Protein AF-A0A924NNA4-F1 (afdb_monomer_lite)

Radius of gyration: 19.51 Å; chains: 1; bounding box: 69×38×26 Å

Sequence (99 aa):
MVQLAARMMNPMTFHNTFPPTRDAALARLAAVRPTDYARSRNAIEGAVTQLSPYITHGFVNLPEVLANVSAKHQLDVQHKFVFELGWREFFRHVWEHRG

Secondary structure (DSSP, 8-state):
----------------SS--SHHHHHHHHHT--HHHHHHHTTSTTS-----HHHHHTTSS-HHHHHHHHHTTS---TT-HHHHHHHHHHHHHHHHHHH-

pLDDT: mean 88.74, std 17.21, range [40.09, 98.38]

Foldseek 3Di:
DDDPDDPDDPPPPPPCPQDLALVSLVVLLLVQDLVQCLVPVPPPPGRDSPNVVVCVVVSDHLVRSCVSVCVPDPDDCPRPVNVVSVVVVVVVVCVVVPD

Structure (mmCIF, N/CA/C/O backbone):
data_AF-A0A924NNA4-F1
#
_entry.id   AF-A0A924NNA4-F1
#
loop_
_atom_site.group_PDB
_atom_site.id
_atom_site.type_symbol
_atom_site.label_atom_id
_atom_site.label_alt_id
_atom_site.label_comp_id
_atom_site.label_asym_id
_atom_site.label_entity_id
_atom_site.label_seq_id
_atom_site.pdbx_PDB_ins_code
_atom_site.Cartn_x
_atom_site.Cartn_y
_atom_site.Cartn_z
_atom_site.occupancy
_atom_site.B_iso_or_equiv
_atom_site.auth_seq_id
_atom_site.auth_comp_id
_atom_site.auth_asym_id
_atom_site.auth_atom_id
_atom_site.pdbx_PDB_model_num
ATOM 1 N N . MET A 1 1 ? -55.658 22.815 5.826 1.00 40.97 1 MET A N 1
ATOM 2 C CA . MET A 1 1 ? -55.405 21.899 4.693 1.00 40.97 1 MET A CA 1
ATOM 3 C C . MET A 1 1 ? -53.956 22.085 4.277 1.00 40.97 1 MET A C 1
ATOM 5 O O . MET A 1 1 ? -53.596 23.158 3.817 1.00 40.97 1 MET A O 1
ATOM 9 N N . VAL A 1 2 ? -53.135 21.104 4.645 1.00 40.78 2 VAL A N 1
ATOM 10 C CA . VAL A 1 2 ? -51.662 21.102 4.735 1.00 40.78 2 VAL A CA 1
ATOM 11 C C . VAL A 1 2 ? -51.027 20.602 3.421 1.00 40.78 2 VAL A C 1
ATOM 13 O O . VAL A 1 2 ? -51.700 19.889 2.688 1.00 40.78 2 VAL A O 1
ATOM 16 N N . GLN A 1 3 ? -49.741 20.948 3.201 1.00 40.09 3 GLN A N 1
ATOM 17 C CA . GLN A 1 3 ? -48.801 20.562 2.113 1.00 40.09 3 GLN A CA 1
ATOM 18 C C . GLN A 1 3 ? -49.041 21.266 0.759 1.00 40.09 3 GLN A C 1
ATOM 20 O O . GLN A 1 3 ? -50.067 21.059 0.135 1.00 40.09 3 GLN A O 1
ATOM 25 N N . LEU A 1 4 ? -48.167 22.095 0.165 1.00 49.41 4 LEU A N 1
ATOM 26 C CA . LEU A 1 4 ? -46.706 22.288 0.233 1.00 49.41 4 LEU A CA 1
ATOM 27 C C . LEU A 1 4 ? -45.899 20.987 0.371 1.00 49.41 4 LEU A C 1
ATOM 29 O O . LEU A 1 4 ? -45.149 20.794 1.322 1.00 49.41 4 LEU A O 1
ATOM 33 N N . ALA A 1 5 ? -46.081 20.072 -0.581 1.00 41.91 5 ALA A N 1
ATOM 34 C CA . ALA A 1 5 ? -45.194 18.930 -0.755 1.00 41.91 5 ALA A CA 1
ATOM 35 C C . ALA A 1 5 ? -44.106 19.301 -1.764 1.00 41.91 5 ALA A C 1
ATOM 37 O O . ALA A 1 5 ? -44.345 19.447 -2.962 1.00 41.91 5 ALA A O 1
ATOM 38 N N . ALA A 1 6 ? -42.921 19.510 -1.202 1.00 45.56 6 ALA A N 1
ATOM 39 C CA . ALA A 1 6 ? -41.631 19.585 -1.849 1.00 45.56 6 ALA A CA 1
ATOM 40 C C . ALA A 1 6 ? -41.577 18.849 -3.196 1.00 45.56 6 ALA A C 1
ATOM 42 O O . ALA A 1 6 ? -41.681 17.624 -3.271 1.00 45.56 6 ALA A O 1
ATOM 43 N N . ARG A 1 7 ? -41.288 19.615 -4.249 1.00 49.19 7 ARG A N 1
ATOM 44 C CA . ARG A 1 7 ? -40.534 19.132 -5.403 1.00 49.19 7 ARG A CA 1
ATOM 45 C C . ARG A 1 7 ? -39.208 18.614 -4.835 1.00 49.19 7 ARG A C 1
ATOM 47 O O . ARG A 1 7 ? -38.313 19.407 -4.557 1.00 49.19 7 ARG A O 1
ATOM 54 N N . MET A 1 8 ? -39.168 17.321 -4.500 1.00 43.47 8 MET A N 1
ATOM 55 C CA . MET A 1 8 ? -38.046 16.680 -3.821 1.00 43.47 8 MET A CA 1
ATOM 56 C C . MET A 1 8 ? -36.775 16.964 -4.615 1.00 43.47 8 MET A C 1
ATOM 58 O O . MET A 1 8 ? -36.665 16.603 -5.785 1.00 43.47 8 MET A O 1
ATOM 62 N N . MET A 1 9 ? -35.848 17.650 -3.946 1.00 45.44 9 MET A N 1
ATOM 63 C CA . MET A 1 9 ? -34.418 17.636 -4.217 1.00 45.44 9 MET A CA 1
ATOM 64 C C . MET A 1 9 ? -34.059 16.249 -4.753 1.00 45.44 9 MET A C 1
ATOM 66 O O . MET A 1 9 ? -34.189 15.270 -4.023 1.00 45.44 9 MET A O 1
ATOM 70 N N . ASN A 1 10 ? -33.646 16.141 -6.011 1.00 45.56 10 ASN A N 1
ATOM 71 C CA . ASN A 1 10 ? -32.920 14.956 -6.435 1.00 45.56 10 ASN A CA 1
ATOM 72 C C . ASN A 1 10 ? -31.544 15.117 -5.774 1.00 45.56 10 ASN A C 1
ATOM 74 O O . ASN A 1 10 ? -30.829 16.046 -6.169 1.00 45.56 10 ASN A O 1
ATOM 78 N N . PRO A 1 11 ? -31.177 14.364 -4.716 1.00 55.81 11 PRO A N 1
ATOM 79 C CA . PR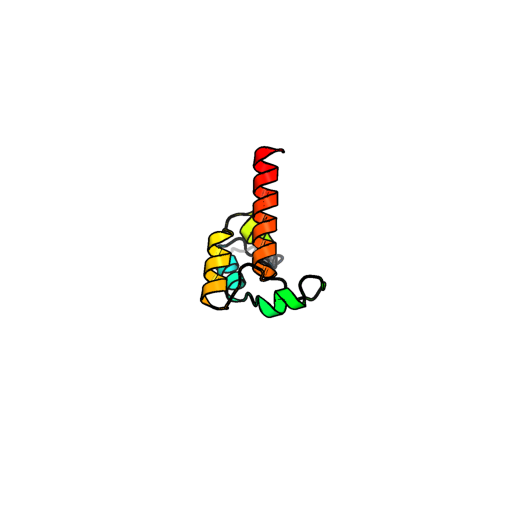O A 1 11 ? -29.823 14.470 -4.213 1.00 55.81 11 PRO A CA 1
ATOM 80 C C . PRO A 1 11 ? -28.940 14.018 -5.367 1.00 55.81 11 PRO A C 1
ATOM 82 O O . PRO A 1 11 ? -29.058 12.887 -5.830 1.00 55.81 11 PRO A O 1
ATOM 85 N N . MET A 1 12 ? -28.103 14.921 -5.877 1.00 50.84 12 MET A N 1
ATOM 86 C CA . MET A 1 12 ? -26.982 14.548 -6.726 1.00 50.84 12 MET A CA 1
ATOM 87 C C . MET A 1 12 ? -26.252 13.444 -5.971 1.00 50.84 12 MET A C 1
ATOM 89 O O . MET A 1 12 ? -25.593 13.710 -4.967 1.00 50.84 12 MET A O 1
ATOM 93 N N . THR A 1 13 ? -26.469 12.190 -6.362 1.00 59.69 13 THR A N 1
ATOM 94 C CA . THR A 1 13 ? -25.836 11.048 -5.722 1.00 59.69 13 THR A CA 1
ATOM 95 C C . THR A 1 13 ? -24.355 11.194 -6.008 1.00 59.69 13 THR A C 1
ATOM 97 O O . THR A 1 13 ? -23.902 10.862 -7.103 1.00 59.69 13 THR A O 1
ATOM 100 N N . PHE A 1 14 ? -23.607 11.753 -5.060 1.00 62.12 14 PHE A N 1
ATOM 101 C CA . PHE A 1 14 ? -22.158 11.737 -5.107 1.00 62.12 14 PHE A CA 1
ATOM 102 C C . PHE A 1 14 ? -21.751 10.267 -5.063 1.00 62.12 14 PHE A C 1
ATOM 104 O O . PHE A 1 14 ? -21.780 9.635 -4.008 1.00 62.12 14 PHE A O 1
ATOM 111 N N . HIS A 1 15 ? -21.443 9.698 -6.229 1.00 71.50 15 HIS A N 1
ATOM 112 C CA . HIS A 1 15 ? -20.842 8.378 -6.309 1.00 71.50 15 HIS A CA 1
ATOM 113 C C . HIS A 1 15 ? -19.458 8.504 -5.694 1.00 71.50 15 HIS A C 1
ATOM 115 O O . HIS A 1 15 ? -18.514 8.984 -6.322 1.00 71.50 15 HIS A O 1
ATOM 121 N N . ASN A 1 16 ? -19.357 8.147 -4.419 1.00 79.69 16 ASN A N 1
ATOM 122 C CA . ASN A 1 16 ? -18.082 8.172 -3.750 1.00 79.69 16 ASN A CA 1
ATOM 123 C C . ASN A 1 16 ? -17.302 6.926 -4.160 1.00 79.69 16 ASN A C 1
ATOM 125 O O . ASN A 1 16 ? -17.407 5.878 -3.525 1.00 79.69 16 ASN A O 1
ATOM 129 N N . THR A 1 17 ? -16.520 7.050 -5.232 1.00 90.25 17 THR A N 1
ATOM 130 C CA . THR A 1 17 ? -15.640 5.984 -5.722 1.00 90.25 17 THR A CA 1
ATOM 131 C C . THR A 1 17 ? -14.672 5.513 -4.641 1.00 90.25 17 THR A C 1
ATOM 133 O O . THR A 1 17 ? -14.233 4.374 -4.705 1.00 90.25 17 THR A O 1
ATOM 136 N N . PHE A 1 18 ? -14.378 6.335 -3.625 1.00 94.12 18 PHE A N 1
ATOM 137 C CA . PHE A 1 18 ? -13.525 6.014 -2.480 1.00 94.12 18 PHE A CA 1
ATOM 138 C C . PHE A 1 18 ? -14.221 6.359 -1.155 1.00 94.12 18 PHE A C 1
ATOM 140 O O . PHE A 1 18 ? -13.894 7.375 -0.537 1.00 94.12 18 PHE A O 1
ATOM 147 N N . PRO A 1 19 ? -15.165 5.524 -0.673 1.00 96.25 19 PRO A N 1
ATOM 148 C CA . PRO A 1 19 ? -15.795 5.739 0.628 1.00 96.25 19 PRO A CA 1
ATOM 149 C C . PRO A 1 19 ? -14.720 5.850 1.715 1.00 96.25 19 PRO A C 1
ATOM 151 O O . PRO A 1 19 ? -13.902 4.934 1.795 1.00 96.25 19 PRO A O 1
ATOM 154 N N . PRO A 1 20 ? -14.667 6.925 2.525 1.00 96.31 20 PRO A N 1
ATOM 155 C CA . PRO A 1 20 ? -13.634 7.133 3.539 1.00 96.31 20 PRO A CA 1
ATOM 156 C C . PRO A 1 20 ? -13.965 6.315 4.791 1.00 96.31 20 PRO A C 1
ATOM 158 O O . PRO A 1 20 ? -14.179 6.850 5.875 1.00 96.31 20 PRO A O 1
ATOM 161 N N . THR A 1 21 ? -14.086 5.002 4.624 1.00 97.50 21 THR A N 1
ATOM 162 C CA . THR A 1 21 ? -14.373 4.061 5.701 1.00 97.50 21 THR A CA 1
ATOM 163 C C . THR A 1 21 ? -13.306 2.985 5.738 1.00 97.50 21 THR A C 1
ATOM 165 O O . THR A 1 21 ? -12.716 2.615 4.717 1.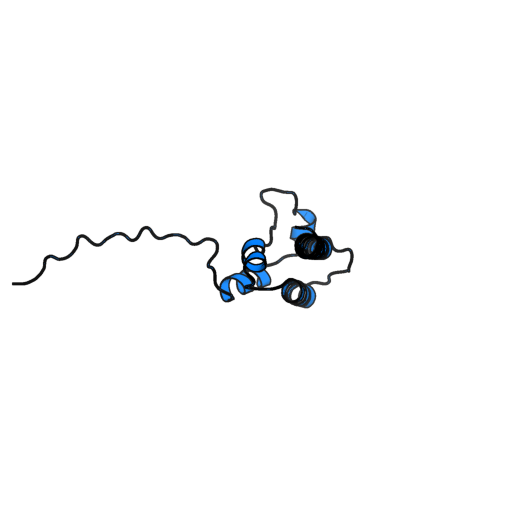00 97.50 21 THR A O 1
ATOM 168 N N . ARG A 1 22 ? -13.073 2.450 6.937 1.00 97.81 22 ARG A N 1
ATOM 169 C CA . ARG A 1 22 ? -12.140 1.341 7.129 1.00 97.81 22 ARG A CA 1
ATOM 170 C C . ARG A 1 22 ? -12.588 0.096 6.366 1.00 97.81 22 ARG A C 1
ATOM 172 O O . ARG A 1 22 ? -11.766 -0.553 5.732 1.00 97.81 22 ARG A O 1
ATOM 179 N N . ASP A 1 23 ? -13.888 -0.174 6.328 1.00 98.38 23 ASP A N 1
ATOM 180 C CA . ASP A 1 23 ? -14.438 -1.318 5.595 1.00 98.38 23 ASP A CA 1
ATOM 181 C C . ASP A 1 23 ? -14.163 -1.229 4.090 1.00 98.38 23 ASP A C 1
ATOM 183 O O . ASP A 1 23 ? -13.786 -2.220 3.467 1.00 98.38 23 ASP A O 1
ATOM 187 N N . ALA A 1 24 ? -14.255 -0.033 3.499 1.00 98.06 24 ALA A N 1
ATOM 188 C CA . ALA A 1 24 ? -13.917 0.168 2.092 1.00 98.06 24 ALA A CA 1
ATOM 189 C C . ALA A 1 24 ? -12.410 -0.002 1.815 1.00 98.06 24 ALA A C 1
ATOM 191 O O . ALA A 1 24 ? -12.031 -0.452 0.727 1.00 98.06 24 ALA A O 1
ATOM 192 N N . ALA A 1 25 ? -11.551 0.331 2.785 1.00 98.25 25 ALA A N 1
ATOM 193 C CA . ALA A 1 25 ? -10.118 0.049 2.717 1.00 98.25 25 ALA A CA 1
ATOM 194 C C . ALA A 1 25 ? -9.853 -1.464 2.751 1.00 98.25 25 ALA A C 1
ATOM 196 O O . ALA A 1 25 ? -9.146 -1.987 1.889 1.00 98.25 25 ALA A O 1
ATOM 197 N N . LEU A 1 26 ? -10.468 -2.173 3.703 1.00 98.25 26 LEU A N 1
ATOM 198 C CA . LEU A 1 26 ? -10.325 -3.620 3.871 1.00 98.25 26 LEU A CA 1
ATOM 199 C C . LEU A 1 26 ? -10.864 -4.400 2.668 1.00 98.25 26 LEU A C 1
ATOM 201 O O . LEU A 1 26 ? -10.227 -5.358 2.235 1.00 98.25 26 LEU A O 1
ATOM 205 N N . ALA A 1 27 ? -11.984 -3.971 2.084 1.00 98.00 27 ALA A N 1
ATOM 206 C CA . ALA A 1 27 ? -12.537 -4.582 0.877 1.00 98.00 27 ALA A CA 1
ATOM 207 C C . ALA A 1 27 ? -11.555 -4.499 -0.304 1.00 98.00 27 ALA A C 1
ATOM 209 O O . ALA A 1 27 ? -11.343 -5.486 -1.008 1.00 98.00 27 ALA A O 1
ATOM 210 N N . ARG A 1 28 ? -10.892 -3.349 -0.489 1.00 97.62 28 ARG A N 1
ATOM 211 C CA . ARG A 1 28 ? -9.846 -3.201 -1.516 1.00 97.62 28 ARG A CA 1
ATOM 212 C C . ARG A 1 28 ? -8.594 -3.993 -1.189 1.00 97.62 28 ARG A C 1
ATOM 214 O O . ARG A 1 28 ? -8.043 -4.632 -2.079 1.00 97.62 28 ARG A O 1
ATOM 221 N N . LEU A 1 29 ? -8.167 -3.988 0.072 1.00 97.94 29 LEU A N 1
ATOM 222 C CA . LEU A 1 29 ? -7.021 -4.770 0.531 1.00 97.94 29 LEU A CA 1
ATOM 223 C C . LEU A 1 29 ? -7.236 -6.264 0.266 1.00 97.94 29 LEU A C 1
ATOM 225 O O . LEU A 1 29 ? -6.338 -6.946 -0.220 1.00 97.94 29 LEU A O 1
ATOM 229 N N . ALA A 1 30 ? -8.449 -6.762 0.509 1.00 97.38 30 ALA A N 1
ATOM 230 C CA . ALA A 1 30 ? -8.817 -8.143 0.236 1.00 97.38 30 ALA A CA 1
ATOM 231 C C . ALA A 1 30 ? -8.790 -8.505 -1.259 1.00 97.38 30 ALA A C 1
ATOM 233 O O . ALA A 1 30 ? -8.601 -9.679 -1.571 1.00 97.38 30 ALA A O 1
ATOM 234 N N . ALA A 1 31 ? -8.951 -7.525 -2.153 1.00 96.94 31 ALA A N 1
ATOM 235 C CA . ALA A 1 31 ? -8.949 -7.697 -3.606 1.00 96.94 31 ALA A CA 1
ATOM 236 C C . ALA A 1 31 ? -7.561 -7.526 -4.259 1.00 96.94 31 ALA A C 1
ATOM 238 O O . ALA A 1 31 ? -7.438 -7.636 -5.482 1.00 96.94 31 ALA A O 1
ATOM 239 N N . VAL A 1 32 ? -6.509 -7.244 -3.480 1.00 97.69 32 VAL A N 1
ATOM 240 C CA . VAL A 1 32 ? -5.149 -7.066 -4.008 1.00 97.69 32 VAL A CA 1
ATOM 241 C C . VAL A 1 32 ? -4.650 -8.361 -4.646 1.00 97.69 32 VAL A C 1
ATOM 243 O O . VAL A 1 32 ? -4.618 -9.409 -4.011 1.00 97.69 32 VAL A O 1
ATOM 246 N N . ARG A 1 33 ? -4.190 -8.263 -5.899 1.00 96.75 33 ARG A N 1
ATOM 247 C CA . ARG A 1 33 ? -3.538 -9.350 -6.642 1.00 96.75 33 ARG A CA 1
ATOM 248 C C . ARG A 1 33 ? -2.084 -8.962 -6.928 1.00 96.75 33 ARG A C 1
ATOM 250 O O . ARG A 1 33 ? -1.823 -8.279 -7.921 1.00 96.75 33 ARG A O 1
ATOM 257 N N . PRO A 1 34 ? -1.122 -9.338 -6.065 1.00 97.00 34 PRO A N 1
ATOM 258 C CA . PRO A 1 34 ? 0.238 -8.802 -6.130 1.00 97.00 34 PRO A CA 1
ATOM 259 C C . PRO A 1 34 ? 1.001 -9.225 -7.395 1.00 97.00 34 PRO A C 1
ATOM 261 O O . PRO A 1 34 ? 1.781 -8.431 -7.922 1.00 97.00 34 PRO A O 1
ATOM 264 N N . THR A 1 35 ? 0.748 -10.422 -7.930 1.00 96.62 35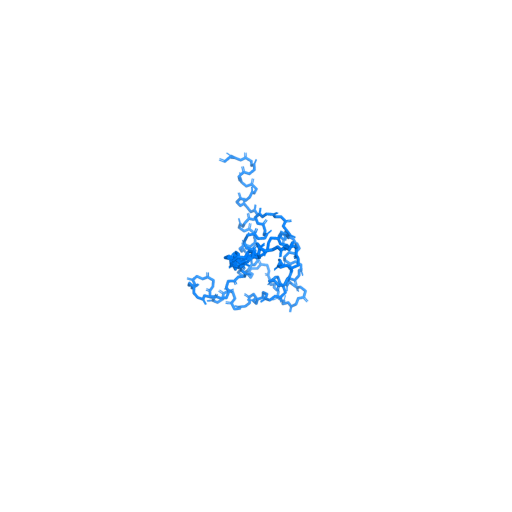 THR A N 1
ATOM 265 C CA . THR A 1 35 ? 1.361 -10.892 -9.185 1.00 96.62 35 THR A CA 1
ATOM 266 C C . THR A 1 35 ? 0.894 -10.072 -10.391 1.00 96.62 35 THR A C 1
ATOM 268 O O . THR A 1 35 ? 1.715 -9.642 -11.203 1.00 96.62 35 THR A O 1
ATOM 271 N N . ASP A 1 36 ? -0.410 -9.799 -10.490 1.00 97.06 36 ASP A N 1
ATOM 272 C CA . ASP A 1 36 ? -0.974 -8.978 -11.568 1.00 97.06 36 ASP A CA 1
ATOM 273 C C . ASP A 1 36 ? -0.492 -7.531 -11.455 1.00 97.06 36 ASP A C 1
ATOM 275 O O . ASP A 1 36 ? -0.100 -6.921 -12.455 1.00 97.06 36 ASP A O 1
ATOM 279 N N . TYR A 1 37 ? -0.443 -7.005 -10.226 1.00 96.69 37 TYR A N 1
ATOM 280 C CA . TYR A 1 37 ? 0.134 -5.696 -9.936 1.00 96.69 37 TYR A CA 1
ATOM 281 C C . TYR A 1 37 ? 1.584 -5.614 -10.429 1.00 96.69 37 TYR A C 1
ATOM 283 O O . TYR A 1 37 ? 1.929 -4.704 -11.177 1.00 96.69 37 TYR A O 1
ATOM 291 N N . ALA A 1 38 ? 2.436 -6.587 -10.090 1.00 96.25 38 ALA A N 1
ATOM 292 C CA . ALA A 1 38 ? 3.842 -6.576 -10.496 1.00 96.25 38 ALA A CA 1
ATOM 293 C C . ALA A 1 38 ? 4.021 -6.540 -12.026 1.00 96.25 38 ALA A C 1
ATOM 295 O O . ALA A 1 38 ? 4.896 -5.818 -12.520 1.00 96.25 38 ALA A O 1
ATOM 296 N N . ARG A 1 39 ? 3.169 -7.268 -12.763 1.00 96.50 39 ARG A N 1
ATOM 297 C CA . ARG A 1 39 ? 3.166 -7.318 -14.236 1.00 96.50 39 ARG A CA 1
ATOM 298 C C . ARG A 1 39 ? 2.679 -6.024 -14.887 1.00 96.50 39 ARG A C 1
ATOM 300 O O . ARG A 1 39 ? 3.151 -5.685 -15.965 1.00 96.50 39 ARG A O 1
ATOM 307 N N . SER A 1 40 ? 1.753 -5.309 -14.249 1.00 96.31 40 SER A N 1
ATOM 308 C CA . SER A 1 40 ? 0.999 -4.219 -14.886 1.00 96.31 40 SER A CA 1
ATOM 309 C C . SER A 1 40 ? 1.100 -2.860 -14.189 1.00 96.31 40 SER A C 1
ATOM 311 O O . SER A 1 40 ? 0.474 -1.911 -14.642 1.00 96.31 40 SER A O 1
ATOM 313 N N . ARG A 1 41 ? 1.906 -2.710 -13.128 1.00 90.50 41 ARG A N 1
ATOM 314 C CA . ARG A 1 41 ? 1.950 -1.483 -12.299 1.00 90.50 41 ARG A CA 1
ATOM 315 C C . ARG A 1 41 ? 2.218 -0.171 -13.045 1.00 90.50 41 ARG A C 1
ATOM 317 O O . ARG A 1 41 ? 1.904 0.881 -12.508 1.00 90.50 41 ARG A O 1
ATOM 324 N N . ASN A 1 42 ? 2.834 -0.230 -14.227 1.00 92.19 42 ASN A N 1
ATOM 325 C CA . ASN A 1 42 ? 3.159 0.942 -15.047 1.00 92.19 42 ASN A CA 1
ATOM 326 C C . ASN A 1 42 ? 2.174 1.133 -16.216 1.00 92.19 42 ASN A C 1
ATOM 328 O O . ASN A 1 42 ? 2.393 1.991 -17.065 1.00 92.19 42 ASN A O 1
ATOM 332 N N . ALA A 1 43 ? 1.114 0.326 -16.284 1.00 92.69 43 ALA A N 1
ATOM 333 C CA . ALA A 1 43 ? 0.035 0.474 -17.247 1.00 92.69 43 ALA A CA 1
ATOM 334 C C . ALA A 1 43 ? -1.105 1.283 -16.620 1.00 92.69 43 ALA A C 1
ATOM 336 O O . ALA A 1 43 ? -1.482 1.045 -15.473 1.00 92.69 43 ALA A O 1
ATOM 337 N N . ILE A 1 44 ? -1.679 2.207 -17.394 1.00 87.44 44 ILE A N 1
ATOM 338 C CA . ILE A 1 44 ? -2.791 3.067 -16.955 1.00 87.44 44 ILE A CA 1
ATOM 339 C C . ILE A 1 44 ? -4.000 2.223 -16.520 1.00 87.44 44 ILE A C 1
ATOM 341 O O . ILE A 1 44 ? -4.639 2.524 -15.517 1.00 87.44 44 ILE A O 1
ATOM 345 N N . GLU A 1 45 ? -4.256 1.124 -17.228 1.00 90.50 45 GLU A N 1
ATOM 346 C CA . GLU A 1 45 ? -5.352 0.181 -16.961 1.00 90.50 45 GLU A CA 1
ATOM 347 C C . GLU A 1 45 ? -4.878 -1.080 -16.213 1.00 90.50 45 GLU A C 1
ATOM 349 O O . GLU A 1 45 ? -5.520 -2.129 -16.244 1.00 90.50 45 GLU A O 1
ATOM 354 N N . GLY A 1 46 ? -3.714 -1.004 -15.562 1.00 90.44 46 GLY A N 1
ATOM 355 C CA . GLY A 1 46 ? -3.133 -2.120 -14.825 1.00 90.44 46 GLY A CA 1
ATOM 356 C C . GLY A 1 46 ? -3.900 -2.479 -13.552 1.00 90.44 46 GLY A C 1
ATOM 357 O O . GLY A 1 46 ? -4.799 -1.773 -13.095 1.00 90.44 46 GLY A O 1
ATOM 358 N N . ALA A 1 47 ? -3.491 -3.576 -12.918 1.00 94.25 47 ALA A N 1
ATOM 359 C CA . ALA A 1 47 ? -4.056 -4.083 -11.669 1.00 94.25 47 ALA A CA 1
ATOM 360 C C . ALA A 1 47 ? -3.622 -3.246 -10.447 1.00 94.25 47 ALA A C 1
ATOM 362 O O . ALA A 1 47 ? -3.032 -3.762 -9.496 1.00 94.25 47 ALA A O 1
ATOM 363 N N . VAL A 1 48 ? -3.886 -1.938 -10.477 1.00 93.38 48 VAL A N 1
ATOM 364 C CA . VAL A 1 48 ? -3.621 -1.000 -9.381 1.00 93.38 48 VAL A CA 1
ATOM 365 C C . VAL A 1 48 ? -4.452 -1.353 -8.146 1.00 93.38 48 VAL A C 1
ATOM 367 O O . VAL A 1 48 ? -5.633 -1.671 -8.236 1.00 93.38 48 VAL A O 1
ATOM 370 N N . THR A 1 49 ? -3.843 -1.269 -6.962 1.00 95.81 49 THR A N 1
ATOM 371 C CA . THR A 1 49 ? -4.490 -1.688 -5.704 1.00 95.81 49 THR A CA 1
ATOM 372 C C . THR A 1 49 ? -5.548 -0.716 -5.200 1.00 95.81 49 THR A C 1
ATOM 374 O O . THR A 1 49 ? -6.364 -1.079 -4.359 1.00 95.81 49 THR A O 1
ATOM 377 N N . GLN A 1 50 ? -5.506 0.536 -5.668 1.00 95.50 50 GLN A N 1
ATOM 378 C CA . GLN A 1 50 ? -6.393 1.612 -5.223 1.00 95.50 50 GLN A CA 1
ATOM 379 C C . GLN A 1 50 ? -6.351 1.869 -3.697 1.00 95.50 50 GLN A C 1
ATOM 381 O O . GLN A 1 50 ? -7.266 2.465 -3.133 1.00 95.50 50 GLN A O 1
ATOM 386 N N . LEU A 1 51 ? -5.275 1.454 -3.015 1.00 97.38 51 LEU A N 1
ATOM 387 C CA . LEU A 1 51 ? -5.107 1.633 -1.567 1.00 97.38 51 LEU A CA 1
ATOM 388 C C . LEU A 1 51 ? -4.508 2.989 -1.177 1.00 97.38 51 LEU A C 1
ATOM 390 O O . LEU A 1 51 ? -4.604 3.381 -0.017 1.00 97.38 51 LEU A O 1
ATOM 394 N N . SER A 1 52 ? -3.917 3.723 -2.123 1.00 95.62 52 SER A N 1
ATOM 395 C CA . SER A 1 52 ? -3.245 5.003 -1.864 1.00 95.62 52 SER A CA 1
ATOM 396 C C . SER A 1 52 ? -4.045 5.985 -0.996 1.00 95.62 52 SER A C 1
ATOM 398 O O . SER A 1 52 ? -3.473 6.436 -0.005 1.00 95.62 52 SER A O 1
ATOM 400 N N . PRO A 1 53 ? -5.328 6.307 -1.281 1.00 96.75 53 PRO A N 1
ATOM 401 C CA . PRO A 1 53 ? -6.082 7.241 -0.438 1.00 96.75 53 PRO A CA 1
ATOM 402 C C . PRO A 1 53 ? -6.298 6.707 0.984 1.00 96.75 53 PRO A C 1
ATOM 404 O O . PRO A 1 53 ? -6.213 7.463 1.947 1.00 96.75 53 PRO A O 1
ATOM 407 N N . TYR A 1 54 ? -6.496 5.398 1.141 1.00 98.19 54 TYR A N 1
ATOM 408 C CA . TYR A 1 54 ? -6.700 4.773 2.448 1.00 98.19 54 TYR A CA 1
ATOM 409 C C . TYR A 1 54 ? -5.443 4.769 3.308 1.00 98.19 54 TYR A C 1
ATOM 411 O O . TYR A 1 54 ? -5.527 5.030 4.505 1.00 98.19 54 TYR A O 1
ATOM 419 N N . ILE A 1 55 ? -4.286 4.530 2.689 1.00 97.69 55 ILE A N 1
ATOM 420 C CA . ILE A 1 55 ? -2.996 4.596 3.376 1.00 97.69 55 ILE A CA 1
ATOM 421 C C . ILE A 1 55 ? -2.660 6.051 3.722 1.00 97.69 55 ILE A C 1
ATOM 423 O O . ILE A 1 55 ? -2.206 6.328 4.826 1.00 97.69 55 ILE A O 1
ATOM 427 N N . THR A 1 56 ? -2.894 7.001 2.807 1.00 96.19 56 THR A N 1
ATOM 428 C CA . THR A 1 56 ? -2.607 8.430 3.045 1.00 96.19 56 THR A CA 1
ATOM 429 C C . THR A 1 56 ? -3.398 8.980 4.230 1.00 96.19 56 THR A C 1
ATOM 431 O O . THR A 1 56 ? -2.863 9.771 4.999 1.00 96.19 56 THR A O 1
ATOM 434 N N . HIS A 1 57 ? -4.648 8.547 4.392 1.00 96.25 57 HIS A N 1
ATOM 435 C CA . HIS A 1 57 ? -5.523 9.008 5.471 1.00 96.25 57 HIS A CA 1
ATOM 436 C C . HIS A 1 57 ? -5.558 8.074 6.693 1.00 96.25 57 HIS A C 1
ATOM 438 O O . HIS A 1 57 ? -6.368 8.288 7.589 1.00 96.25 57 HIS A O 1
ATOM 444 N N . GLY A 1 58 ? -4.695 7.054 6.755 1.00 96.88 58 GLY A N 1
ATOM 445 C CA . GLY A 1 58 ? -4.526 6.221 7.950 1.00 96.88 58 GLY A CA 1
ATOM 446 C C . GLY A 1 58 ? -5.653 5.221 8.235 1.00 96.88 58 GLY A C 1
ATOM 447 O O . GLY A 1 58 ? -5.739 4.712 9.348 1.00 96.88 58 GLY A O 1
ATOM 448 N N . PHE A 1 59 ? -6.504 4.898 7.255 1.00 98.38 59 PHE A N 1
ATOM 449 C CA . PHE A 1 59 ? -7.522 3.845 7.414 1.00 98.38 59 PHE A CA 1
ATOM 450 C C . PHE A 1 59 ? -6.900 2.448 7.552 1.00 98.38 59 PHE A C 1
ATOM 452 O O . PHE A 1 59 ? -7.464 1.582 8.222 1.00 98.38 59 PHE A O 1
ATOM 459 N N . VAL A 1 60 ? -5.745 2.251 6.912 1.00 98.12 60 VAL A N 1
ATOM 460 C CA . VAL A 1 60 ? -4.851 1.090 7.025 1.00 98.12 60 VAL A CA 1
ATOM 461 C C . VAL A 1 60 ? -3.405 1.587 6.956 1.00 98.12 60 VAL A C 1
ATOM 463 O O . VAL A 1 60 ? -3.137 2.608 6.318 1.00 98.12 60 VAL A O 1
ATOM 466 N N . ASN A 1 61 ? -2.466 0.877 7.581 1.00 97.69 61 ASN A N 1
ATOM 467 C CA . ASN A 1 61 ? -1.033 1.201 7.526 1.00 97.69 61 ASN A CA 1
ATOM 468 C C . ASN A 1 61 ? -0.240 0.174 6.696 1.00 97.69 61 ASN A C 1
ATOM 470 O O . ASN A 1 61 ? -0.764 -0.875 6.319 1.00 97.69 61 ASN A O 1
ATOM 474 N N . LEU A 1 62 ? 1.021 0.477 6.370 1.00 97.88 62 LEU A N 1
ATOM 475 C CA . LEU A 1 62 ? 1.818 -0.393 5.500 1.00 97.88 62 LEU A CA 1
ATOM 476 C C . LEU A 1 62 ? 2.143 -1.772 6.094 1.00 97.88 62 LEU A C 1
ATOM 478 O O . LEU A 1 62 ? 2.017 -2.748 5.349 1.00 97.88 62 LEU A O 1
ATOM 482 N N . PRO A 1 63 ? 2.470 -1.910 7.395 1.00 97.50 63 PRO A N 1
ATOM 483 C CA . PRO A 1 63 ? 2.606 -3.227 8.017 1.00 97.50 63 PRO A CA 1
ATOM 484 C C . PRO A 1 63 ? 1.335 -4.082 7.913 1.00 97.50 63 PRO A C 1
ATOM 486 O O . PRO A 1 63 ? 1.418 -5.260 7.568 1.00 97.50 63 PRO A O 1
ATOM 489 N N . GLU A 1 64 ? 0.155 -3.494 8.144 1.00 98.25 64 GLU A N 1
ATOM 490 C CA . GLU A 1 64 ? -1.137 -4.180 8.011 1.00 98.25 64 GLU A CA 1
ATOM 491 C C . GLU A 1 64 ? -1.386 -4.640 6.570 1.00 98.25 64 GLU A C 1
ATOM 493 O O . GLU A 1 64 ? -1.819 -5.776 6.349 1.00 98.25 64 GLU A O 1
ATOM 498 N N . VAL A 1 65 ? -1.092 -3.781 5.589 1.00 98.38 65 VAL A N 1
ATOM 499 C CA . VAL A 1 65 ? -1.226 -4.112 4.165 1.00 98.38 65 VAL A CA 1
ATOM 500 C C . VAL A 1 65 ? -0.303 -5.273 3.796 1.00 98.38 65 VAL A C 1
ATOM 502 O O . VAL A 1 65 ? -0.764 -6.243 3.194 1.00 98.38 65 VAL A O 1
ATOM 505 N N . LEU A 1 66 ? 0.974 -5.212 4.183 1.00 98.12 66 LEU A N 1
ATOM 506 C CA . LEU A 1 66 ? 1.936 -6.276 3.900 1.00 98.12 66 LEU A CA 1
ATOM 507 C C . LEU A 1 66 ? 1.500 -7.601 4.534 1.00 98.12 66 LEU A C 1
ATOM 509 O O . LEU A 1 66 ? 1.444 -8.612 3.839 1.00 98.12 66 LEU A O 1
ATOM 513 N N . ALA A 1 67 ? 1.138 -7.595 5.819 1.00 97.88 67 ALA A N 1
ATOM 514 C CA . ALA A 1 67 ? 0.711 -8.799 6.528 1.00 97.88 67 ALA A CA 1
ATOM 515 C C . ALA A 1 67 ? -0.518 -9.452 5.875 1.00 97.88 67 ALA A C 1
ATOM 517 O O . ALA A 1 67 ? -0.526 -10.662 5.646 1.00 97.88 67 ALA A O 1
ATOM 518 N N . ASN A 1 68 ? -1.532 -8.659 5.512 1.00 97.75 68 ASN A N 1
ATOM 519 C CA . ASN A 1 68 ? -2.751 -9.171 4.879 1.00 97.75 68 ASN A CA 1
ATOM 520 C C . ASN A 1 68 ? -2.496 -9.790 3.501 1.00 97.75 68 ASN A C 1
ATOM 522 O O . ASN A 1 68 ? -3.085 -10.823 3.175 1.00 97.75 68 ASN A O 1
ATOM 526 N N . VAL A 1 69 ? -1.651 -9.163 2.680 1.00 97.75 69 VAL A N 1
ATOM 527 C CA . VAL A 1 69 ? -1.361 -9.674 1.333 1.00 97.75 69 VAL A CA 1
ATOM 528 C C . VAL A 1 69 ? -0.463 -10.910 1.420 1.00 97.75 69 VAL A C 1
ATOM 530 O O . VAL A 1 69 ? -0.757 -11.911 0.767 1.00 97.75 69 VAL A O 1
ATOM 533 N N . SER A 1 70 ? 0.562 -10.890 2.277 1.00 97.25 70 SER A N 1
ATOM 534 C CA . SER A 1 70 ? 1.470 -12.027 2.493 1.00 97.25 70 SER A CA 1
ATOM 535 C C . SER A 1 70 ? 0.779 -13.251 3.103 1.00 97.25 70 SER A C 1
ATOM 537 O O . SER A 1 70 ? 1.213 -14.376 2.879 1.00 97.25 70 SER A O 1
ATOM 539 N N . ALA A 1 71 ? -0.321 -13.064 3.840 1.00 97.06 71 ALA A N 1
ATOM 540 C CA . ALA A 1 71 ? -1.120 -14.175 4.362 1.00 97.06 71 ALA A CA 1
ATOM 541 C C . ALA A 1 71 ? -1.847 -14.973 3.261 1.00 97.06 71 ALA A C 1
ATOM 543 O O . ALA A 1 71 ? -2.223 -16.122 3.483 1.00 97.06 71 ALA A O 1
ATOM 544 N N . LYS A 1 72 ? -2.069 -14.371 2.084 1.00 96.56 72 LYS A N 1
ATOM 545 C CA . LYS A 1 72 ? -2.815 -14.973 0.962 1.00 96.56 72 LYS A CA 1
ATOM 546 C C . LYS A 1 72 ? -1.936 -15.288 -0.245 1.00 96.56 72 LYS A C 1
ATOM 548 O O . LYS A 1 72 ? -2.296 -16.123 -1.071 1.00 96.56 72 LYS A O 1
ATOM 553 N N . HIS A 1 73 ? -0.803 -14.605 -0.364 1.00 96.56 73 HIS A N 1
ATOM 554 C CA . HIS A 1 73 ? 0.104 -14.697 -1.495 1.00 96.56 73 HIS A CA 1
ATOM 555 C C . HIS A 1 73 ? 1.533 -14.834 -0.993 1.00 96.56 73 HIS A C 1
ATOM 557 O O . HIS A 1 73 ? 1.961 -14.090 -0.117 1.00 96.56 73 HIS A O 1
ATOM 563 N N . GLN A 1 74 ? 2.298 -15.743 -1.588 1.00 94.12 74 GLN A N 1
ATOM 564 C CA . GLN A 1 74 ? 3.715 -15.845 -1.279 1.00 94.12 74 GLN A CA 1
ATOM 565 C C . GLN A 1 74 ? 4.448 -14.638 -1.875 1.00 94.12 74 GLN A C 1
ATOM 567 O O . GLN A 1 74 ? 4.483 -14.464 -3.093 1.00 94.12 74 GLN A O 1
ATOM 572 N N . LEU A 1 75 ? 4.991 -13.789 -1.004 1.00 94.69 75 LEU A N 1
ATOM 573 C CA . LEU A 1 75 ? 5.747 -12.597 -1.370 1.00 94.69 75 LEU A CA 1
ATOM 574 C C . LEU A 1 75 ? 7.170 -12.730 -0.840 1.00 94.69 75 LEU A C 1
ATOM 576 O O . LEU A 1 75 ? 7.381 -12.785 0.371 1.00 94.69 75 LEU A O 1
ATOM 580 N N . ASP A 1 76 ? 8.146 -12.775 -1.740 1.00 92.75 76 ASP A N 1
ATOM 581 C CA . ASP A 1 76 ? 9.543 -12.606 -1.361 1.00 92.75 76 ASP A CA 1
ATOM 582 C C . ASP A 1 76 ? 9.863 -11.119 -1.112 1.00 92.75 76 ASP A C 1
ATOM 584 O O . ASP A 1 76 ? 9.132 -10.218 -1.529 1.00 92.75 76 ASP A O 1
ATOM 588 N N . VAL A 1 77 ? 10.975 -10.849 -0.426 1.00 91.75 77 VAL A N 1
ATOM 589 C CA . VAL A 1 77 ? 11.391 -9.477 -0.081 1.00 91.75 77 VAL A CA 1
ATOM 590 C C . VAL A 1 77 ? 11.691 -8.609 -1.309 1.00 91.75 77 VAL A C 1
ATOM 592 O O . VAL A 1 77 ? 11.575 -7.388 -1.237 1.00 91.75 77 VAL A O 1
ATOM 595 N N . GLN A 1 78 ? 12.058 -9.224 -2.436 1.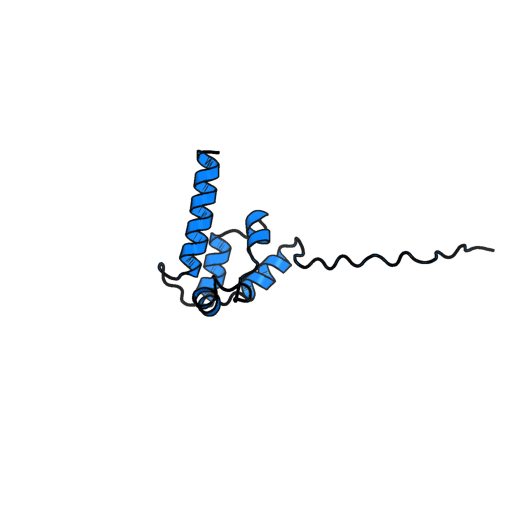00 95.12 78 GLN A N 1
ATOM 596 C CA . GLN A 1 78 ? 12.326 -8.535 -3.698 1.00 95.12 78 GLN A CA 1
ATOM 597 C C . GLN A 1 78 ? 11.081 -8.401 -4.578 1.00 95.12 78 GLN A C 1
ATOM 599 O O . GLN A 1 78 ? 11.141 -7.854 -5.685 1.00 95.12 78 GLN A O 1
ATOM 604 N N . HIS A 1 79 ? 9.929 -8.871 -4.100 1.00 97.31 79 HIS A N 1
ATOM 605 C CA . HIS A 1 79 ? 8.700 -8.781 -4.850 1.00 97.31 79 HIS A CA 1
ATOM 606 C C . HIS A 1 79 ? 8.332 -7.310 -5.063 1.00 97.31 79 HIS A C 1
ATOM 608 O O . HIS A 1 79 ? 8.302 -6.500 -4.135 1.00 97.31 79 HIS A O 1
ATOM 614 N N . LYS A 1 80 ? 7.967 -6.963 -6.300 1.00 96.44 80 LYS A N 1
ATOM 615 C CA . LYS A 1 80 ? 7.722 -5.574 -6.711 1.00 96.44 80 LYS A CA 1
ATOM 616 C C . LYS A 1 80 ? 6.718 -4.850 -5.816 1.00 96.44 80 LYS A C 1
ATOM 618 O O . LYS A 1 80 ? 6.936 -3.704 -5.463 1.00 96.44 80 LYS A O 1
ATOM 623 N N . PHE A 1 81 ? 5.645 -5.530 -5.411 1.00 97.38 81 PHE A N 1
ATOM 624 C CA . PHE A 1 81 ? 4.676 -4.986 -4.452 1.00 97.38 81 PHE A CA 1
ATOM 625 C C . PHE A 1 81 ? 5.323 -4.574 -3.117 1.00 97.38 81 PHE A C 1
ATOM 627 O O . PHE A 1 81 ? 5.042 -3.486 -2.627 1.00 97.38 81 PHE A O 1
ATOM 634 N N . VAL A 1 82 ? 6.219 -5.400 -2.563 1.00 97.62 82 VAL A N 1
ATOM 635 C CA . VAL A 1 82 ? 6.927 -5.124 -1.301 1.00 97.62 82 VAL A CA 1
ATOM 636 C C . VAL A 1 82 ? 7.841 -3.908 -1.457 1.00 97.62 82 VAL A C 1
ATOM 638 O O . VAL A 1 82 ? 7.835 -3.031 -0.595 1.00 97.62 82 VAL A O 1
ATOM 641 N N . PHE A 1 83 ? 8.544 -3.790 -2.588 1.00 97.25 83 PHE A N 1
ATOM 642 C CA . PHE A 1 83 ? 9.347 -2.601 -2.887 1.00 97.25 83 PHE A CA 1
ATOM 643 C C . PHE A 1 83 ? 8.525 -1.314 -2.931 1.00 97.25 83 PHE A C 1
ATOM 645 O O . PHE A 1 83 ? 8.976 -0.302 -2.409 1.00 97.25 83 PHE A O 1
ATOM 652 N N . GLU A 1 84 ? 7.320 -1.326 -3.499 1.00 97.06 84 GLU A N 1
ATOM 653 C CA . GLU A 1 84 ? 6.475 -0.123 -3.537 1.00 97.06 84 GLU A CA 1
ATOM 654 C C . GLU A 1 84 ? 5.994 0.304 -2.147 1.00 97.06 84 GLU A C 1
ATOM 656 O O . GLU A 1 84 ? 5.908 1.502 -1.868 1.00 97.06 84 GLU A O 1
ATOM 661 N N . LEU A 1 85 ? 5.731 -0.656 -1.253 1.00 97.38 85 LEU A N 1
ATOM 662 C CA . LEU A 1 85 ? 5.460 -0.341 0.150 1.00 97.38 85 LEU A CA 1
ATOM 663 C C . LEU A 1 85 ? 6.702 0.268 0.816 1.00 97.38 85 LEU A C 1
ATOM 665 O O . LEU A 1 85 ? 6.601 1.310 1.460 1.00 97.38 85 LEU A O 1
ATOM 669 N N . GLY A 1 86 ? 7.877 -0.328 0.602 1.00 97.06 86 GLY A N 1
ATOM 670 C CA . GLY A 1 86 ? 9.145 0.184 1.126 1.00 97.06 86 GLY A CA 1
ATOM 671 C C . GLY A 1 86 ? 9.469 1.596 0.635 1.00 97.06 86 GLY A C 1
ATOM 672 O O . GLY A 1 86 ? 9.837 2.453 1.435 1.00 97.06 86 GLY A O 1
ATOM 673 N N . TRP A 1 87 ? 9.261 1.880 -0.654 1.00 96.88 87 TRP A N 1
ATOM 674 C CA . TRP A 1 87 ? 9.438 3.224 -1.209 1.00 96.88 87 TRP A CA 1
ATOM 675 C C . TRP A 1 87 ? 8.521 4.238 -0.549 1.00 96.88 87 TRP A C 1
ATOM 677 O O . TRP A 1 87 ? 8.949 5.344 -0.221 1.00 96.88 87 TRP A O 1
ATOM 687 N N . ARG A 1 88 ? 7.262 3.863 -0.326 1.00 96.69 88 ARG A N 1
ATOM 688 C CA . ARG A 1 88 ? 6.303 4.740 0.334 1.00 96.69 88 ARG A CA 1
ATOM 689 C C . ARG A 1 88 ? 6.696 5.038 1.782 1.00 96.69 88 ARG A C 1
ATOM 691 O O . ARG A 1 88 ? 6.648 6.208 2.159 1.00 96.69 88 ARG A O 1
ATOM 698 N N . GLU A 1 89 ? 7.115 4.037 2.558 1.00 96.19 89 GLU A N 1
ATOM 699 C CA . GLU A 1 89 ? 7.655 4.269 3.909 1.00 96.19 89 GLU A CA 1
ATOM 700 C C . GLU A 1 89 ? 8.908 5.149 3.869 1.00 96.19 89 GLU A C 1
ATOM 702 O O . GLU A 1 89 ? 9.014 6.102 4.636 1.00 96.19 89 GLU A O 1
ATOM 707 N N . PHE A 1 90 ? 9.829 4.899 2.934 1.00 97.00 90 PHE A N 1
ATOM 708 C CA . PHE A 1 90 ? 11.038 5.706 2.791 1.00 97.00 90 PHE A CA 1
ATOM 709 C C . PHE A 1 90 ? 10.714 7.186 2.557 1.00 97.00 90 PHE A C 1
ATOM 711 O O . PHE A 1 90 ? 11.217 8.040 3.283 1.00 97.00 90 PHE A O 1
ATOM 718 N N . PHE A 1 91 ? 9.850 7.515 1.591 1.00 95.25 91 PHE A N 1
ATOM 719 C CA . PHE A 1 91 ? 9.489 8.913 1.330 1.00 95.25 91 PHE A CA 1
ATOM 720 C C . PHE A 1 91 ? 8.716 9.545 2.488 1.00 95.25 91 PHE A C 1
ATOM 722 O O . PHE A 1 91 ? 8.909 10.729 2.770 1.00 95.25 91 PHE A O 1
ATOM 729 N N . ARG A 1 92 ? 7.875 8.769 3.183 1.00 93.44 92 ARG A N 1
ATOM 730 C CA . ARG A 1 92 ? 7.190 9.235 4.393 1.00 93.44 92 ARG A CA 1
ATOM 731 C C . ARG A 1 92 ? 8.198 9.598 5.481 1.00 93.44 92 ARG A C 1
ATOM 733 O O . ARG A 1 92 ? 8.152 10.715 5.989 1.00 93.44 92 ARG A O 1
ATOM 740 N N . HIS A 1 93 ? 9.138 8.701 5.754 1.00 95.44 93 HIS A N 1
ATOM 741 C CA . HIS A 1 93 ? 10.212 8.906 6.715 1.00 95.44 93 HIS A CA 1
ATOM 742 C C . HIS A 1 93 ? 11.0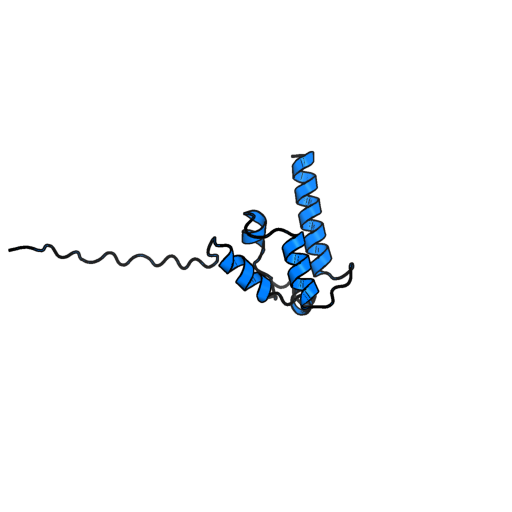94 10.105 6.339 1.00 95.44 93 HIS A C 1
ATOM 744 O O . HIS A 1 93 ? 11.379 10.951 7.182 1.00 95.44 93 HIS A O 1
ATOM 750 N N . VAL A 1 94 ? 11.489 10.231 5.068 1.00 97.75 94 VAL A N 1
ATOM 751 C CA . VAL A 1 94 ? 12.291 11.366 4.588 1.00 97.75 94 VAL A CA 1
ATOM 752 C C . VAL A 1 94 ? 11.560 12.690 4.800 1.00 97.75 94 VAL A C 1
ATOM 754 O O . VAL A 1 94 ? 12.164 13.607 5.351 1.00 97.75 94 VAL A O 1
ATOM 757 N N . TRP A 1 95 ? 10.278 12.781 4.432 1.00 94.38 95 TRP A N 1
ATOM 758 C CA . TRP A 1 95 ? 9.468 13.985 4.652 1.00 94.38 95 TRP A CA 1
ATOM 759 C C . TRP A 1 95 ? 9.386 14.355 6.139 1.00 94.38 95 TRP A C 1
ATOM 761 O O . TRP A 1 95 ? 9.529 15.517 6.503 1.00 94.38 95 TRP A O 1
ATOM 771 N N . GLU A 1 96 ? 9.194 13.369 7.022 1.00 94.88 96 GLU A N 1
ATOM 772 C CA . GLU A 1 96 ? 9.134 13.603 8.475 1.00 94.88 96 GLU A CA 1
ATOM 773 C C . GLU A 1 96 ? 10.414 14.213 9.043 1.00 94.88 96 GLU A C 1
ATOM 775 O O . GLU A 1 96 ? 10.345 14.987 9.994 1.00 94.88 96 GLU A O 1
ATOM 780 N N . HIS A 1 97 ? 11.566 13.891 8.457 1.00 96.31 97 HIS A N 1
ATOM 781 C CA . HIS A 1 97 ? 12.862 14.340 8.960 1.00 96.31 97 HIS A CA 1
ATOM 782 C C . HIS A 1 97 ? 13.409 15.568 8.231 1.00 96.31 97 HIS A C 1
ATOM 784 O O . HIS A 1 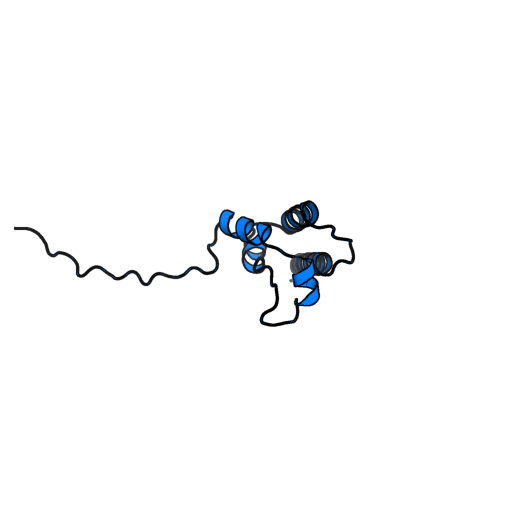97 ? 14.282 16.246 8.773 1.00 96.31 97 HIS A O 1
ATOM 790 N N . ARG A 1 98 ? 12.972 15.829 6.992 1.00 95.94 98 ARG A N 1
ATOM 791 C CA . ARG A 1 98 ? 13.608 16.827 6.116 1.00 95.94 98 ARG A CA 1
ATOM 792 C C . ARG A 1 98 ? 12.690 17.937 5.609 1.00 95.94 98 ARG A C 1
ATOM 794 O O . ARG A 1 98 ? 13.237 18.905 5.089 1.00 95.94 98 ARG A O 1
ATOM 801 N N . GLY A 1 99 ? 11.371 17.841 5.797 1.00 80.56 99 GLY A N 1
ATOM 802 C CA . GLY A 1 99 ? 10.410 18.770 5.186 1.00 80.56 99 GLY A CA 1
ATOM 803 C C . GLY A 1 99 ? 10.329 18.530 3.691 1.00 80.56 99 GLY A C 1
ATOM 804 O O . GLY A 1 99 ? 10.722 19.433 2.925 1.00 80.56 99 GLY A O 1
#